Protein AF-A0A9E0QRW1-F1 (afdb_monomer_lite)

Foldseek 3Di:
DVVLLVLLCVQVNDVRSVLLLVLLVVCVVVVNDPDSSVSSVVLSVCSVVVNRDSVVSVVVVVVVVVD

Radius of gyration: 11.86 Å; chains: 1; bounding box: 23×20×36 Å

Sequence (67 aa):
SEDAWSVANKVLGPAVAAASIALILDKSTNGEVKSPGGYLRGLVERAQIGELHLDRSFYGRLSGVGA

pLDDT: mean 92.05, std 10.09, range [47.81, 97.88]

Structure (mmCIF, N/CA/C/O backbone):
data_AF-A0A9E0QRW1-F1
#
_entry.id   AF-A0A9E0QRW1-F1
#
loop_
_atom_site.group_PDB
_atom_site.id
_atom_site.type_symbol
_atom_site.label_atom_id
_atom_site.label_alt_id
_atom_site.label_comp_id
_atom_site.label_asym_id
_atom_site.label_entity_id
_atom_site.label_seq_id
_atom_site.pdbx_PDB_ins_code
_atom_site.Cartn_x
_atom_site.Cartn_y
_atom_site.Cartn_z
_atom_site.occupancy
_atom_site.B_iso_or_equiv
_atom_site.auth_seq_id
_atom_site.auth_comp_id
_atom_site.auth_asym_id
_atom_site.auth_atom_id
_atom_site.pdbx_PDB_model_num
ATOM 1 N N . SER A 1 1 ? 11.029 1.950 8.028 1.00 65.62 1 SER A N 1
ATOM 2 C CA . SER A 1 1 ? 11.349 1.669 9.433 1.00 65.62 1 SER A CA 1
ATOM 3 C C . SER A 1 1 ? 10.214 0.860 10.020 1.00 65.62 1 SER A C 1
ATOM 5 O O . SER A 1 1 ? 9.131 0.837 9.437 1.00 65.62 1 SER A O 1
ATOM 7 N N . GLU A 1 2 ? 10.467 0.211 11.148 1.00 75.38 2 GLU A N 1
ATOM 8 C CA . GLU A 1 2 ? 9.454 -0.486 11.945 1.00 75.38 2 GLU A CA 1
ATOM 9 C C . GLU A 1 2 ? 8.262 0.429 12.293 1.00 75.38 2 GLU A C 1
ATOM 11 O O . GLU A 1 2 ? 7.109 0.003 12.221 1.00 75.38 2 GLU A O 1
ATOM 16 N N . ASP A 1 3 ? 8.516 1.729 12.496 1.00 87.56 3 ASP A N 1
ATOM 17 C CA . ASP A 1 3 ? 7.477 2.730 12.784 1.00 87.56 3 ASP A CA 1
ATOM 18 C C . ASP A 1 3 ? 6.421 2.831 11.679 1.00 87.56 3 ASP A C 1
ATOM 20 O O . ASP A 1 3 ? 5.224 2.873 11.957 1.00 87.56 3 ASP A O 1
ATOM 24 N N . ALA A 1 4 ? 6.843 2.840 10.409 1.00 87.88 4 ALA A N 1
ATOM 25 C CA . ALA A 1 4 ? 5.917 2.977 9.285 1.00 87.88 4 ALA A CA 1
ATOM 26 C C . ALA A 1 4 ? 4.969 1.772 9.185 1.00 87.88 4 ALA A C 1
ATOM 28 O O . ALA A 1 4 ? 3.797 1.931 8.848 1.00 87.88 4 ALA A O 1
ATOM 29 N N . TRP A 1 5 ? 5.465 0.577 9.511 1.00 88.50 5 TRP A N 1
ATOM 30 C CA . TRP A 1 5 ? 4.663 -0.642 9.544 1.00 88.50 5 TRP A CA 1
ATOM 31 C C . TRP A 1 5 ? 3.664 -0.641 10.706 1.00 88.50 5 TRP A C 1
ATOM 33 O O . TRP A 1 5 ? 2.486 -0.946 10.502 1.00 88.50 5 TRP A O 1
ATOM 43 N N . SER A 1 6 ? 4.105 -0.258 11.906 1.00 93.25 6 SER A N 1
ATOM 44 C CA . SER A 1 6 ? 3.238 -0.165 13.086 1.00 93.25 6 SER A CA 1
ATOM 45 C C . SER A 1 6 ? 2.092 0.832 12.866 1.00 93.25 6 SER A C 1
ATOM 47 O O . SER A 1 6 ? 0.918 0.504 13.065 1.00 93.25 6 SER A O 1
ATOM 49 N N . VAL A 1 7 ? 2.409 2.020 12.340 1.00 94.56 7 VAL A N 1
ATOM 50 C CA . VAL A 1 7 ? 1.407 3.039 11.996 1.00 94.56 7 VAL A CA 1
ATOM 51 C C . VAL A 1 7 ? 0.450 2.532 10.915 1.00 94.56 7 VAL A C 1
ATOM 53 O O . VAL A 1 7 ? -0.762 2.695 11.057 1.00 94.56 7 VAL A O 1
ATOM 56 N N . ALA A 1 8 ? 0.960 1.879 9.867 1.00 96.19 8 ALA A N 1
ATOM 57 C CA . ALA A 1 8 ? 0.119 1.332 8.807 1.00 96.19 8 ALA A CA 1
ATOM 58 C C . ALA A 1 8 ? -0.878 0.293 9.331 1.00 96.19 8 ALA A C 1
ATOM 60 O O . ALA A 1 8 ? -2.055 0.374 8.995 1.00 96.19 8 ALA A O 1
ATOM 61 N N . ASN A 1 9 ? -0.459 -0.629 10.202 1.00 96.25 9 ASN A N 1
ATOM 62 C CA . ASN A 1 9 ? -1.384 -1.600 10.800 1.00 96.25 9 ASN A CA 1
ATOM 63 C C . ASN A 1 9 ? -2.469 -0.929 11.633 1.00 96.25 9 ASN A C 1
ATOM 65 O O . ASN A 1 9 ? -3.628 -1.328 11.559 1.00 96.25 9 ASN A O 1
ATOM 69 N N . LYS A 1 10 ? -2.107 0.101 12.403 1.00 96.69 10 LYS A N 1
ATOM 70 C CA . LYS A 1 10 ? -3.059 0.829 13.244 1.00 96.69 10 LYS A CA 1
ATOM 71 C C . LYS A 1 10 ? -4.105 1.587 12.424 1.00 96.69 10 LYS A C 1
ATOM 73 O O . LYS A 1 10 ? -5.263 1.621 12.820 1.00 96.69 10 LYS A O 1
ATOM 78 N N . VAL A 1 11 ? -3.698 2.218 11.322 1.00 97.00 11 VAL A N 1
ATOM 79 C CA . VAL A 1 11 ? -4.583 3.074 10.512 1.00 97.00 11 VAL A CA 1
ATOM 80 C C . VAL A 1 11 ? -5.375 2.269 9.484 1.00 97.00 11 VAL A C 1
ATOM 82 O O . VAL A 1 11 ? -6.563 2.508 9.305 1.00 97.00 11 VAL A O 1
ATOM 85 N N . LEU A 1 12 ? -4.724 1.330 8.798 1.00 97.06 12 LEU A N 1
ATOM 86 C CA . LEU A 1 12 ? -5.306 0.600 7.669 1.00 97.06 12 LEU A CA 1
ATOM 87 C C . LEU A 1 12 ? -5.975 -0.712 8.098 1.00 97.06 12 LEU A C 1
ATOM 89 O O . LEU A 1 12 ? -6.825 -1.243 7.388 1.00 97.06 12 LEU A O 1
ATOM 93 N N . GLY A 1 13 ? -5.563 -1.262 9.239 1.00 96.94 13 GLY A N 1
ATOM 94 C CA . GLY A 1 13 ? -5.836 -2.642 9.614 1.00 96.94 13 GLY A CA 1
ATOM 95 C C . GLY A 1 13 ? -4.905 -3.642 8.902 1.00 96.94 13 GLY A C 1
ATOM 96 O O . GLY A 1 13 ? -4.315 -3.324 7.862 1.00 96.94 13 GLY A O 1
ATOM 97 N N . PRO A 1 14 ? -4.766 -4.875 9.428 1.00 94.62 14 PRO A N 1
ATOM 98 C CA . PRO A 1 14 ? -3.740 -5.818 8.971 1.00 94.62 14 PRO A CA 1
ATOM 99 C C . PRO A 1 14 ? -3.842 -6.205 7.491 1.00 94.62 14 PRO A C 1
ATOM 101 O O . PRO A 1 14 ? -2.835 -6.240 6.787 1.00 94.62 14 PRO A O 1
ATOM 104 N N . ALA A 1 15 ? -5.057 -6.460 6.993 1.00 96.00 15 ALA A N 1
ATOM 105 C CA . ALA A 1 15 ? -5.266 -6.903 5.614 1.00 96.00 15 ALA A CA 1
ATOM 106 C C . ALA A 1 15 ? -4.888 -5.816 4.592 1.00 96.00 15 ALA A C 1
ATOM 108 O O . ALA A 1 15 ? -4.163 -6.075 3.633 1.00 96.00 15 ALA A O 1
ATOM 109 N N . VAL A 1 16 ? -5.334 -4.579 4.823 1.00 96.50 16 VAL A N 1
ATOM 110 C CA . VAL A 1 16 ? -5.058 -3.437 3.938 1.00 96.50 16 VAL A CA 1
ATOM 111 C C . VAL A 1 16 ? -3.587 -3.024 4.027 1.00 96.50 16 VAL A C 1
ATOM 113 O O . VAL A 1 16 ? -2.980 -2.683 3.010 1.00 96.50 16 VAL A O 1
ATOM 116 N N . ALA A 1 17 ? -2.976 -3.107 5.213 1.00 96.88 17 ALA A N 1
ATOM 117 C CA . ALA A 1 17 ? -1.542 -2.885 5.384 1.00 96.88 17 ALA A CA 1
ATOM 118 C C . ALA A 1 17 ? -0.710 -3.922 4.606 1.00 96.88 17 ALA A C 1
ATOM 120 O O . ALA A 1 17 ? 0.218 -3.547 3.889 1.00 96.88 17 ALA A O 1
ATOM 121 N N . ALA A 1 18 ? -1.072 -5.208 4.675 1.00 96.56 18 ALA A N 1
ATOM 122 C CA . ALA A 1 18 ? -0.413 -6.266 3.909 1.00 96.56 18 ALA A CA 1
ATOM 123 C C . ALA A 1 18 ? -0.566 -6.060 2.391 1.00 96.56 18 ALA A C 1
ATOM 125 O O . ALA A 1 18 ? 0.421 -6.122 1.657 1.00 96.56 18 ALA A O 1
ATOM 126 N N . ALA A 1 19 ? -1.773 -5.728 1.922 1.00 97.12 19 ALA A N 1
ATOM 127 C CA . ALA A 1 19 ? -2.025 -5.405 0.519 1.00 97.12 19 ALA A CA 1
ATOM 128 C C . ALA A 1 19 ? -1.193 -4.193 0.052 1.00 97.12 19 ALA A C 1
ATOM 130 O O . ALA A 1 19 ? -0.583 -4.220 -1.016 1.00 97.12 19 ALA A O 1
ATOM 131 N N . SER A 1 20 ? -1.090 -3.154 0.884 1.00 97.38 20 SER A N 1
ATOM 132 C CA . SER A 1 20 ? -0.255 -1.978 0.609 1.00 97.38 20 SER A CA 1
ATOM 133 C C . SER A 1 20 ? 1.221 -2.346 0.453 1.00 97.38 20 SER A C 1
ATOM 135 O O . SER A 1 20 ? 1.886 -1.841 -0.450 1.00 97.38 20 SER A O 1
ATOM 137 N N . ILE A 1 21 ? 1.737 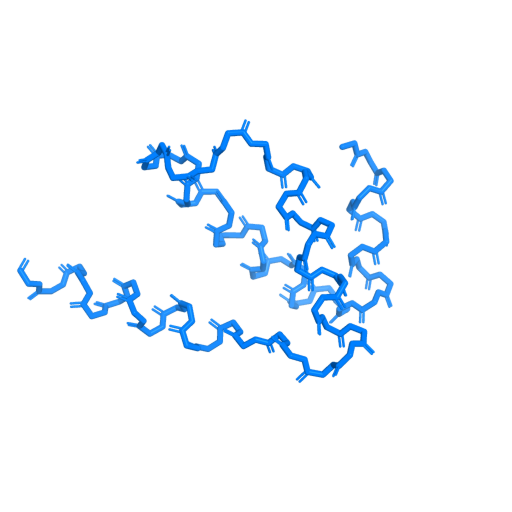-3.257 1.285 1.00 96.12 21 ILE A N 1
ATOM 138 C CA . ILE A 1 21 ? 3.104 -3.771 1.138 1.00 96.12 21 ILE A CA 1
ATOM 139 C C . ILE A 1 21 ? 3.265 -4.554 -0.163 1.00 96.12 21 ILE A C 1
ATOM 141 O O . ILE A 1 21 ? 4.255 -4.335 -0.855 1.00 96.12 21 ILE A O 1
ATOM 145 N N . ALA A 1 22 ? 2.314 -5.417 -0.528 1.00 96.38 22 ALA A N 1
ATOM 146 C CA . ALA A 1 22 ? 2.373 -6.154 -1.790 1.00 96.38 22 ALA A CA 1
ATOM 147 C C . ALA A 1 22 ? 2.436 -5.201 -3.000 1.00 96.38 22 ALA A C 1
ATOM 149 O O . ALA A 1 22 ? 3.275 -5.374 -3.884 1.00 96.38 22 ALA A O 1
ATOM 150 N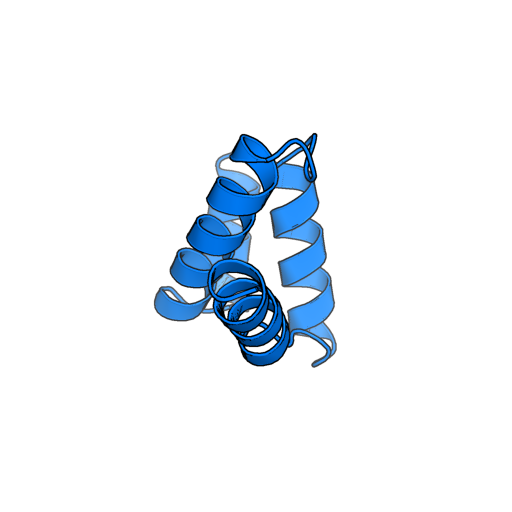 N . LEU A 1 23 ? 1.623 -4.138 -2.992 1.00 96.81 23 LEU A N 1
ATOM 151 C CA . LEU A 1 23 ? 1.666 -3.079 -4.003 1.00 96.81 23 LEU A CA 1
ATOM 152 C C . LEU A 1 23 ? 3.036 -2.381 -4.038 1.00 96.81 23 LEU A C 1
ATOM 154 O O . LEU A 1 23 ? 3.615 -2.195 -5.110 1.00 96.81 23 LEU A O 1
ATOM 158 N N . ILE A 1 24 ? 3.565 -1.997 -2.873 1.00 96.75 24 ILE A N 1
ATOM 159 C CA . ILE A 1 24 ? 4.870 -1.334 -2.757 1.00 96.75 24 ILE A CA 1
ATOM 160 C C . ILE A 1 24 ? 5.995 -2.236 -3.254 1.00 96.75 24 ILE A C 1
ATOM 162 O O . ILE A 1 24 ? 6.877 -1.746 -3.953 1.00 96.75 24 ILE A O 1
ATOM 166 N N . LEU A 1 25 ? 5.967 -3.526 -2.916 1.00 95.62 25 LEU A N 1
ATOM 167 C CA . LEU A 1 25 ? 6.966 -4.494 -3.350 1.00 95.62 25 LEU A CA 1
ATOM 168 C C . LEU A 1 25 ? 7.011 -4.551 -4.874 1.00 95.62 25 LEU A C 1
ATOM 170 O O . LEU A 1 25 ? 8.063 -4.291 -5.445 1.00 95.62 25 LEU A O 1
ATOM 174 N N . ASP A 1 26 ? 5.867 -4.769 -5.521 1.00 95.25 26 ASP A N 1
ATOM 175 C CA . ASP A 1 26 ? 5.784 -4.820 -6.983 1.00 95.25 26 ASP A CA 1
ATOM 176 C C . ASP A 1 26 ? 6.149 -3.456 -7.624 1.00 95.25 26 ASP A C 1
ATOM 178 O O . ASP A 1 26 ? 6.759 -3.381 -8.684 1.00 95.25 26 ASP A O 1
ATOM 182 N N . LYS A 1 27 ? 5.873 -2.313 -6.971 1.00 95.25 27 LYS A N 1
ATOM 183 C CA . LYS A 1 27 ? 6.365 -0.992 -7.440 1.00 95.25 27 LYS A CA 1
ATOM 184 C C . LYS A 1 27 ? 7.875 -0.854 -7.309 1.00 95.25 27 LYS A C 1
ATOM 186 O O . LYS A 1 27 ? 8.521 -0.262 -8.168 1.00 95.25 27 LYS A O 1
ATOM 191 N N . SER A 1 28 ? 8.436 -1.367 -6.225 1.00 95.75 28 SER A N 1
ATOM 192 C CA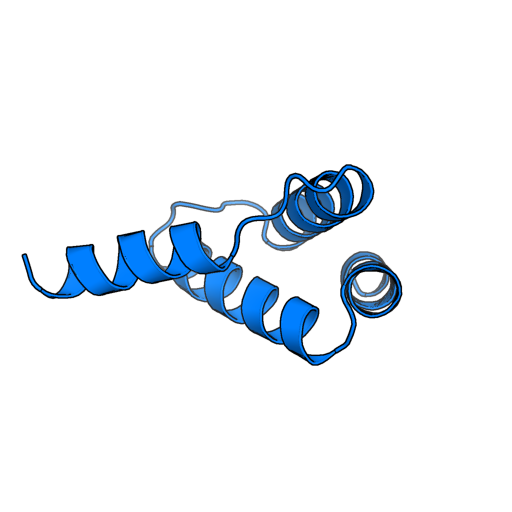 . SER A 1 28 ? 9.863 -1.292 -5.951 1.00 95.75 28 SER A CA 1
ATOM 193 C C . SER A 1 28 ? 10.652 -2.185 -6.904 1.00 95.75 28 SER A C 1
ATOM 195 O O . SER A 1 28 ? 11.690 -1.750 -7.394 1.00 95.75 28 SER A O 1
ATOM 197 N N . THR A 1 29 ? 10.167 -3.395 -7.200 1.00 94.56 29 THR A N 1
ATOM 198 C CA . THR A 1 29 ? 10.816 -4.322 -8.144 1.00 94.56 29 THR A CA 1
ATOM 199 C C . THR A 1 29 ? 10.822 -3.776 -9.567 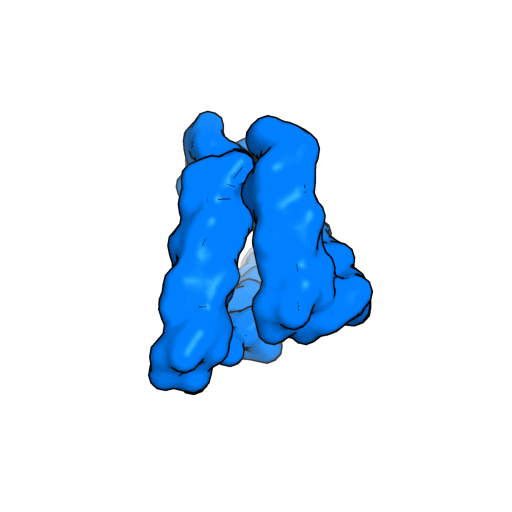1.00 94.56 29 THR A C 1
ATOM 201 O O . THR A 1 29 ? 11.791 -3.990 -10.287 1.00 94.56 29 THR A O 1
ATOM 204 N N . ASN A 1 30 ? 9.804 -2.995 -9.938 1.00 94.19 30 ASN A N 1
ATOM 205 C CA . ASN A 1 30 ? 9.712 -2.340 -11.247 1.00 94.19 30 ASN A CA 1
ATOM 206 C C . ASN A 1 30 ? 10.399 -0.957 -11.281 1.00 94.19 30 ASN A C 1
ATOM 208 O O . ASN A 1 30 ? 10.304 -0.240 -12.272 1.00 94.19 30 ASN A O 1
ATOM 212 N N . GLY A 1 31 ? 11.076 -0.544 -10.200 1.00 95.06 31 GLY A N 1
ATOM 213 C CA . GLY A 1 31 ? 11.792 0.736 -10.119 1.00 95.06 31 GLY A CA 1
ATOM 214 C C . GLY A 1 31 ? 10.905 1.985 -9.990 1.00 95.06 31 GLY A C 1
ATOM 215 O O . GLY A 1 31 ? 11.423 3.102 -9.970 1.00 95.06 31 GLY A O 1
ATOM 216 N N . GLU A 1 32 ? 9.585 1.827 -9.854 1.00 95.69 32 GLU A N 1
ATOM 217 C CA . GLU A 1 32 ? 8.620 2.926 -9.698 1.00 95.69 32 GLU A CA 1
ATOM 218 C C . GLU A 1 32 ? 8.719 3.600 -8.318 1.00 95.69 32 GLU A C 1
ATOM 220 O O . GLU A 1 32 ? 8.376 4.773 -8.158 1.00 95.69 32 GLU A O 1
ATOM 225 N N . VAL A 1 33 ? 9.171 2.862 -7.298 1.00 95.81 33 VAL A N 1
ATOM 226 C CA . VAL A 1 33 ? 9.292 3.346 -5.916 1.00 95.81 33 VAL A CA 1
ATOM 227 C C . VAL A 1 33 ? 10.730 3.236 -5.435 1.00 95.81 33 VAL A C 1
ATOM 229 O O . VAL A 1 33 ? 11.290 2.152 -5.336 1.00 95.81 33 VAL A O 1
ATOM 232 N N . LYS A 1 34 ? 11.305 4.384 -5.059 1.00 93.06 34 LYS A N 1
ATOM 233 C CA . LYS A 1 34 ? 12.670 4.479 -4.509 1.00 93.06 34 LYS A CA 1
ATOM 234 C C . LYS A 1 34 ? 12.726 4.354 -2.985 1.00 93.06 34 LYS A C 1
ATOM 236 O O . LYS A 1 34 ? 13.767 4.024 -2.431 1.00 93.06 34 LYS A O 1
ATOM 241 N N . SER A 1 35 ? 11.621 4.649 -2.297 1.00 94.81 35 SER A N 1
ATOM 242 C CA . SER A 1 35 ? 11.531 4.595 -0.834 1.00 94.81 35 SER A CA 1
ATOM 243 C C . SER A 1 35 ? 10.253 3.876 -0.398 1.00 94.81 35 SER A C 1
ATOM 245 O O . SER A 1 35 ? 9.213 4.521 -0.247 1.00 94.81 35 SER A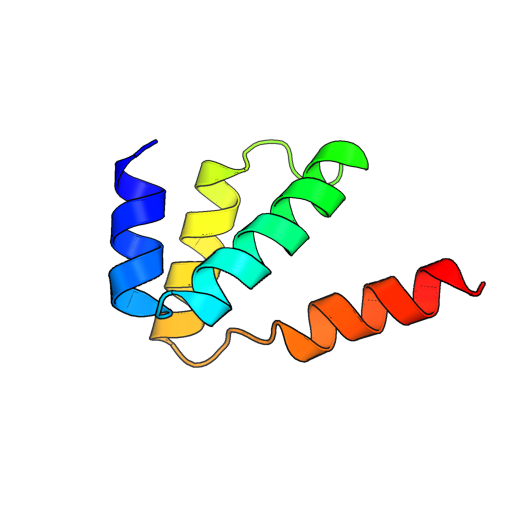 O 1
ATOM 247 N N . PRO A 1 36 ? 10.310 2.553 -0.160 1.00 94.56 36 PRO A N 1
ATOM 248 C CA . PRO A 1 36 ? 9.157 1.768 0.284 1.00 94.56 36 PRO A CA 1
ATOM 249 C C . PRO A 1 36 ? 8.492 2.324 1.550 1.00 94.56 36 PRO A C 1
ATOM 251 O O . PRO A 1 36 ? 7.276 2.482 1.608 1.00 94.56 36 PRO A O 1
ATOM 254 N N . GLY A 1 37 ? 9.294 2.701 2.553 1.00 93.75 37 GLY A N 1
ATOM 255 C CA . GLY A 1 37 ? 8.779 3.261 3.805 1.00 93.75 37 GLY A CA 1
ATOM 256 C C . GLY A 1 37 ? 8.164 4.656 3.650 1.00 93.75 37 GLY A C 1
ATOM 257 O O . GLY A 1 37 ? 7.196 4.971 4.337 1.00 93.75 37 GLY A O 1
ATOM 258 N N . GLY A 1 38 ? 8.703 5.489 2.752 1.00 95.12 38 GLY A N 1
ATOM 259 C CA . GLY A 1 38 ? 8.099 6.779 2.408 1.00 95.12 38 GLY A CA 1
ATOM 260 C C . GLY A 1 38 ? 6.772 6.612 1.676 1.00 95.12 38 GLY A C 1
ATOM 261 O O . GLY A 1 38 ? 5.803 7.292 1.999 1.00 95.12 38 GLY A O 1
ATOM 262 N N . TYR A 1 39 ? 6.708 5.649 0.757 1.00 96.31 39 TYR A N 1
ATOM 263 C CA . TYR A 1 39 ? 5.486 5.330 0.029 1.00 96.31 39 TYR A CA 1
ATOM 264 C C . TYR A 1 39 ? 4.386 4.813 0.961 1.00 96.31 39 TYR A C 1
ATOM 266 O O . TYR A 1 39 ? 3.252 5.275 0.879 1.00 96.31 39 TYR A O 1
ATOM 274 N N . LEU A 1 40 ? 4.724 3.919 1.901 1.00 96.50 40 LEU A N 1
ATOM 275 C CA . LEU A 1 40 ? 3.770 3.418 2.894 1.00 96.50 40 LEU A CA 1
ATOM 276 C C . LEU A 1 40 ? 3.187 4.547 3.753 1.00 96.50 40 LEU A C 1
ATOM 278 O O . LEU A 1 40 ? 1.983 4.567 3.983 1.00 96.50 40 LEU A O 1
ATOM 282 N N . ARG A 1 41 ? 4.014 5.513 4.179 1.00 96.06 41 ARG A N 1
ATOM 283 C CA . ARG A 1 41 ? 3.527 6.709 4.889 1.00 96.06 41 ARG A CA 1
ATOM 284 C C . ARG A 1 41 ? 2.541 7.513 4.041 1.00 96.06 41 ARG A C 1
ATOM 286 O O . ARG A 1 41 ? 1.475 7.846 4.540 1.00 96.06 41 ARG A O 1
ATOM 293 N N . GLY A 1 42 ? 2.833 7.718 2.757 1.00 96.62 42 GLY A N 1
ATOM 294 C CA . GLY A 1 42 ? 1.896 8.369 1.837 1.00 96.62 42 GLY A CA 1
ATOM 295 C C . GLY A 1 42 ? 0.566 7.615 1.689 1.00 96.62 42 GLY A C 1
ATOM 296 O O . GLY A 1 42 ? -0.490 8.239 1.645 1.00 96.62 42 GLY A O 1
ATOM 297 N N . LEU A 1 43 ? 0.581 6.275 1.666 1.00 97.19 43 LEU A N 1
ATOM 298 C CA . LEU A 1 43 ? -0.653 5.472 1.649 1.00 97.19 43 LEU A CA 1
ATOM 299 C C . LEU A 1 43 ? -1.465 5.632 2.943 1.00 97.19 43 LEU A C 1
ATOM 301 O O . LEU A 1 43 ? -2.688 5.744 2.886 1.00 97.19 43 LEU A O 1
ATOM 305 N N . VAL A 1 44 ? -0.794 5.682 4.096 1.00 97.19 44 VAL A N 1
ATOM 306 C CA . VAL A 1 44 ? -1.430 5.950 5.395 1.00 97.19 44 VAL A CA 1
ATOM 307 C C . VAL A 1 44 ? -2.070 7.338 5.416 1.00 97.19 44 VAL A C 1
ATOM 309 O O . VAL A 1 44 ? -3.233 7.456 5.792 1.00 97.19 44 VAL A O 1
ATOM 312 N N . GLU A 1 45 ? -1.348 8.371 4.980 1.00 97.62 45 GLU A N 1
ATOM 313 C CA . GLU A 1 45 ? -1.855 9.748 4.904 1.00 97.62 45 GLU A CA 1
ATOM 314 C C . GLU A 1 45 ? -3.109 9.831 4.020 1.00 97.62 45 GLU A C 1
ATOM 316 O O . GLU A 1 45 ? -4.096 10.458 4.396 1.00 97.62 45 GLU A O 1
ATOM 321 N N . ARG A 1 46 ? -3.118 9.129 2.877 1.00 97.88 46 ARG A N 1
ATOM 322 C CA . ARG A 1 46 ? -4.294 9.037 1.996 1.00 97.88 46 ARG A CA 1
ATOM 323 C C . ARG A 1 46 ? -5.467 8.327 2.660 1.00 97.88 46 ARG A C 1
ATOM 325 O O . ARG A 1 46 ? -6.598 8.779 2.522 1.00 97.88 46 ARG A O 1
ATOM 332 N N . ALA A 1 47 ? -5.218 7.251 3.400 1.00 97.25 47 ALA A N 1
ATOM 333 C CA . ALA A 1 47 ? -6.281 6.529 4.093 1.00 97.25 47 ALA A CA 1
ATOM 334 C C . ALA A 1 47 ? -6.950 7.375 5.177 1.00 97.25 47 ALA A C 1
ATOM 336 O O . ALA A 1 47 ? -8.169 7.332 5.315 1.00 97.25 47 ALA A O 1
ATOM 337 N N . GLN A 1 48 ? -6.172 8.180 5.905 1.00 96.62 48 GLN A N 1
ATOM 338 C CA . GLN A 1 48 ? -6.691 9.057 6.958 1.00 96.62 48 GLN A CA 1
ATOM 339 C C . GLN A 1 48 ? -7.677 10.106 6.437 1.00 96.62 48 GLN A C 1
ATOM 341 O O . GLN A 1 48 ? -8.559 10.523 7.182 1.00 96.62 48 GLN A O 1
ATOM 346 N N . ILE A 1 49 ? -7.549 10.506 5.170 1.00 97.81 49 ILE A N 1
ATOM 347 C CA . ILE A 1 49 ? -8.454 11.463 4.521 1.00 97.81 49 ILE A CA 1
ATOM 348 C C . ILE A 1 49 ? -9.498 10.793 3.612 1.00 97.81 49 ILE A C 1
ATOM 350 O O . ILE A 1 49 ? -10.233 11.492 2.927 1.00 97.81 49 ILE A O 1
ATOM 354 N N . GLY A 1 50 ? -9.574 9.456 3.590 1.00 96.62 50 GLY A N 1
ATOM 355 C CA . GLY A 1 50 ? -10.537 8.712 2.765 1.00 96.62 50 GLY A CA 1
ATOM 356 C C . GLY A 1 50 ? -10.168 8.579 1.281 1.00 96.62 50 GLY A C 1
ATOM 357 O O . GLY A 1 50 ? -10.990 8.138 0.488 1.00 96.62 50 GLY A O 1
ATOM 358 N N . GLU A 1 51 ? -8.929 8.903 0.907 1.00 97.06 51 GLU A N 1
ATOM 359 C CA . GLU A 1 51 ? -8.441 8.954 -0.483 1.00 97.06 51 GLU A CA 1
ATOM 360 C C . GLU A 1 51 ? -7.538 7.761 -0.847 1.00 97.06 51 GLU A C 1
ATOM 362 O O . GLU A 1 51 ? -6.791 7.791 -1.830 1.00 97.06 51 GLU A O 1
ATOM 367 N N . LEU A 1 52 ? -7.541 6.700 -0.033 1.00 97.19 52 LEU A N 1
ATOM 368 C CA . LEU A 1 52 ? -6.818 5.472 -0.355 1.00 97.19 52 LEU A CA 1
ATOM 369 C C . LEU A 1 52 ? -7.687 4.551 -1.221 1.00 97.19 52 LEU A C 1
ATOM 371 O O . LEU A 1 52 ? -8.644 3.951 -0.739 1.00 97.19 52 LEU A O 1
ATOM 375 N N . HIS A 1 53 ? -7.282 4.369 -2.478 1.00 96.00 53 HIS A N 1
ATOM 376 C CA . HIS A 1 53 ? -7.947 3.494 -3.451 1.00 96.00 53 HIS A CA 1
ATOM 377 C C . HIS A 1 53 ? -7.005 2.374 -3.929 1.00 96.00 53 HIS A C 1
ATOM 379 O O . HIS A 1 53 ? -6.403 2.441 -5.009 1.00 96.00 53 HIS A O 1
ATOM 385 N N . LEU A 1 54 ? -6.818 1.348 -3.090 1.00 95.38 54 LEU A N 1
ATOM 386 C CA . LEU A 1 54 ? -5.975 0.192 -3.432 1.00 95.38 54 LEU A CA 1
ATOM 387 C C . LEU A 1 54 ? -6.571 -0.653 -4.558 1.00 95.38 54 LEU A C 1
ATOM 389 O O . LEU A 1 54 ? -5.829 -1.163 -5.389 1.00 95.38 54 LEU A O 1
ATOM 393 N N . ASP A 1 55 ? -7.894 -0.760 -4.616 1.00 94.38 55 ASP A N 1
ATOM 394 C CA . ASP A 1 55 ? -8.639 -1.409 -5.692 1.00 94.38 55 ASP A CA 1
ATOM 395 C C . ASP A 1 55 ? -8.217 -0.868 -7.063 1.00 94.38 55 ASP A C 1
ATOM 397 O O . ASP A 1 55 ? -7.774 -1.638 -7.911 1.00 94.38 55 ASP A O 1
ATOM 401 N N . ARG A 1 56 ? -8.229 0.457 -7.257 1.00 94.06 56 ARG A N 1
ATOM 402 C CA . ARG A 1 56 ? -7.798 1.091 -8.516 1.00 94.06 56 ARG A CA 1
ATOM 403 C C . ARG A 1 56 ? -6.337 0.797 -8.837 1.00 94.06 56 ARG A C 1
ATOM 405 O O . ARG A 1 56 ? -5.995 0.552 -9.992 1.00 94.06 56 ARG A O 1
ATOM 412 N N . SER A 1 57 ? -5.487 0.804 -7.811 1.00 93.44 57 SER A N 1
ATOM 413 C CA . SER A 1 57 ? -4.058 0.511 -7.957 1.00 93.44 57 SER A CA 1
ATOM 414 C C . SER A 1 57 ? -3.823 -0.931 -8.414 1.00 93.44 57 SER A C 1
ATOM 416 O O . SER A 1 57 ? -3.015 -1.166 -9.310 1.00 93.44 57 SER A O 1
ATOM 418 N N . PHE A 1 58 ? -4.549 -1.894 -7.840 1.00 93.94 58 PHE A N 1
ATOM 419 C CA . PHE A 1 58 ? -4.465 -3.298 -8.234 1.00 93.94 58 PHE A CA 1
ATOM 420 C C . PHE A 1 58 ? -5.088 -3.556 -9.601 1.00 93.94 58 PHE A C 1
ATOM 422 O O . PHE A 1 58 ? -4.463 -4.224 -10.421 1.00 93.94 58 PHE A O 1
ATOM 429 N N . TYR A 1 59 ? -6.265 -2.990 -9.886 1.00 93.00 59 TYR A N 1
ATOM 430 C CA . TYR A 1 59 ? -6.904 -3.122 -11.195 1.00 93.00 59 TYR A CA 1
ATOM 431 C C . TYR A 1 59 ? -6.000 -2.614 -12.316 1.00 93.00 59 TYR A C 1
ATOM 433 O O . TYR A 1 59 ? -5.804 -3.339 -13.285 1.00 93.00 59 TYR A O 1
ATOM 441 N N . GLY A 1 60 ? -5.384 -1.436 -12.157 1.00 91.19 60 GLY A N 1
ATOM 442 C CA . GLY A 1 60 ? -4.464 -0.889 -13.159 1.00 91.19 60 GLY A CA 1
ATOM 443 C C . GLY A 1 60 ? -3.249 -1.783 -13.428 1.00 91.19 60 GLY A C 1
ATOM 444 O O . GLY A 1 60 ? -2.745 -1.829 -14.549 1.00 91.19 60 GLY A O 1
ATOM 445 N N . ARG A 1 61 ? -2.796 -2.537 -12.420 1.00 88.88 61 ARG A N 1
ATOM 446 C CA . ARG A 1 61 ? -1.697 -3.498 -12.5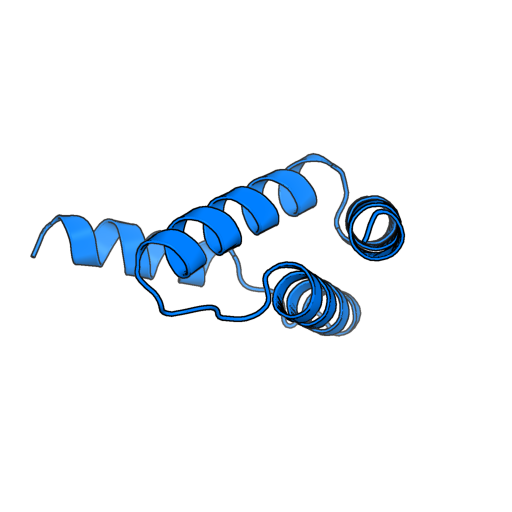71 1.00 88.88 61 ARG A CA 1
ATOM 447 C C . ARG A 1 61 ? -2.134 -4.792 -13.232 1.00 88.88 61 ARG A C 1
ATOM 449 O O . ARG A 1 61 ? -1.477 -5.235 -14.166 1.00 88.88 61 ARG A O 1
ATOM 456 N N . LEU A 1 62 ? -3.262 -5.355 -12.811 1.00 88.88 62 LEU A N 1
ATOM 457 C CA . LEU A 1 62 ? -3.827 -6.553 -13.433 1.00 88.88 62 LEU A CA 1
ATOM 458 C C . LEU A 1 62 ? -4.153 -6.318 -14.912 1.00 88.88 62 LEU A C 1
ATOM 460 O O . LEU A 1 62 ? -3.881 -7.185 -15.737 1.00 88.88 62 LEU A O 1
ATOM 464 N N . SER A 1 63 ? -4.667 -5.136 -15.263 1.00 84.56 63 SER A N 1
ATOM 465 C CA . SER A 1 63 ? -4.937 -4.777 -16.657 1.00 84.56 63 SER A CA 1
ATOM 466 C C . SER A 1 63 ? -3.666 -4.579 -17.485 1.00 84.56 63 SER A C 1
ATOM 468 O O . SER A 1 63 ? -3.693 -4.806 -18.687 1.00 84.56 63 SER A O 1
ATOM 470 N N . GLY A 1 64 ? -2.559 -4.161 -16.861 1.00 70.19 64 GLY A N 1
ATOM 471 C CA . GLY A 1 64 ? -1.270 -3.981 -17.536 1.00 70.19 64 GLY A CA 1
ATOM 472 C C . GLY A 1 64 ? -0.510 -5.287 -17.786 1.00 70.19 64 GLY A C 1
ATOM 473 O O . GLY A 1 64 ? 0.249 -5.367 -18.740 1.00 70.19 64 GLY A O 1
ATOM 474 N N . VAL A 1 65 ? -0.733 -6.322 -16.969 1.00 62.16 65 VAL A N 1
ATOM 475 C CA . VAL A 1 65 ? -0.113 -7.654 -17.139 1.00 62.16 65 VAL A CA 1
ATOM 476 C C . VAL A 1 65 ? -0.702 -8.427 -18.334 1.00 62.16 65 VAL A C 1
ATOM 478 O O . VAL A 1 65 ? -0.099 -9.391 -18.797 1.00 62.16 65 VAL A O 1
ATOM 481 N N . GLY A 1 66 ? -1.864 -8.011 -18.849 1.00 53.00 66 GLY A N 1
ATOM 482 C CA . GLY A 1 66 ? -2.534 -8.637 -19.995 1.00 53.00 66 GLY A CA 1
ATOM 483 C C . GLY A 1 66 ? -2.403 -7.901 -21.335 1.00 53.00 66 GLY A C 1
ATOM 484 O O . GLY A 1 66 ? -3.103 -8.291 -22.269 1.00 53.00 66 GLY A O 1
ATOM 485 N N . ALA A 1 67 ? -1.589 -6.841 -21.420 1.00 47.81 67 ALA A N 1
ATOM 486 C CA . ALA A 1 67 ? -1.413 -6.006 -22.616 1.00 47.81 67 ALA A CA 1
ATOM 487 C C . ALA A 1 67 ? -0.080 -6.269 -23.333 1.00 47.81 67 ALA A C 1
ATOM 489 O O . ALA A 1 67 ? 0.925 -6.535 -22.637 1.00 47.81 67 ALA A O 1
#

Secondary structure (DSSP, 8-state):
-HHHHHHHHHHH-HHHHHHHHHHHHHHHHTTS-S-HHHHHHHHHHHHHTT---HHHHHHHHHHHTT-